Protein AF-A0A9D0RD01-F1 (afdb_monomer_lite)

pLDDT: mean 91.63, std 9.73, range [45.75, 98.56]

Sequence (98 aa):
MKRYRVTALYEQPPLERTVELCAETAERAMVKALIERRLPAHFARDEKGWYQPVLWRPELAGPRRWPTLVGRDTLVWGEGQGGERRLRFYVVDCGEQG

Foldseek 3Di:
DFKKWKKKAAVVVGDIDIDIDDDPDQVRVNQCCQQVQVAALYWDQDPVGDTDGHGDDLVQQPPVSGWDDDPDFKTWGDDPPVDIDIIGMDMDTPGHDD

Radius of gyration: 13.75 Å; chains: 1; bounding box: 30×28×43 Å

Structure (mmCIF, N/CA/C/O backbone):
data_AF-A0A9D0RD01-F1
#
_entry.id   AF-A0A9D0RD01-F1
#
loop_
_atom_site.group_PDB
_atom_site.id
_atom_site.type_symbol
_atom_site.label_atom_id
_atom_site.label_alt_id
_atom_site.label_comp_id
_atom_site.label_asym_id
_atom_site.label_entity_id
_atom_site.label_seq_id
_atom_site.pdbx_PDB_ins_code
_atom_site.Cartn_x
_atom_site.Cartn_y
_atom_site.Cartn_z
_atom_site.occupancy
_atom_site.B_iso_or_equiv
_atom_site.auth_seq_id
_atom_site.auth_comp_id
_atom_site.auth_asym_id
_atom_site.auth_atom_id
_atom_site.pdbx_PDB_model_num
ATOM 1 N N . MET A 1 1 ? -6.250 6.424 19.793 1.00 82.25 1 MET A N 1
ATOM 2 C CA . MET A 1 1 ? -5.689 5.906 18.517 1.00 82.25 1 MET A CA 1
ATOM 3 C C . MET A 1 1 ? -6.256 4.516 18.305 1.00 82.25 1 MET A C 1
ATOM 5 O O . MET A 1 1 ? -6.271 3.748 19.258 1.00 82.25 1 MET A O 1
ATOM 9 N N . LYS A 1 2 ? -6.711 4.194 17.094 1.00 92.69 2 LYS A N 1
ATOM 10 C CA . LYS A 1 2 ? -7.313 2.890 16.781 1.00 92.69 2 LYS A CA 1
ATOM 11 C C . LYS A 1 2 ? -6.308 1.984 16.089 1.00 92.69 2 LYS A C 1
ATOM 13 O O . LYS A 1 2 ? -5.388 2.483 15.436 1.00 92.69 2 LYS A O 1
ATOM 18 N N . ARG A 1 3 ? -6.459 0.669 16.235 1.00 96.44 3 ARG A N 1
ATOM 19 C CA . ARG A 1 3 ? -5.665 -0.320 15.502 1.00 96.44 3 ARG A CA 1
ATOM 20 C C . ARG A 1 3 ? -6.395 -0.675 14.211 1.00 96.44 3 ARG A C 1
ATOM 22 O O . ARG A 1 3 ? -7.565 -1.030 14.239 1.00 96.44 3 ARG A O 1
ATOM 29 N N . TYR A 1 4 ? -5.684 -0.619 13.094 1.00 97.62 4 TYR A N 1
ATOM 30 C CA . TYR A 1 4 ? -6.206 -0.992 11.787 1.00 97.62 4 TYR A CA 1
ATOM 31 C C . TYR A 1 4 ? -5.387 -2.133 11.202 1.00 97.62 4 TYR A C 1
ATOM 33 O O . TYR A 1 4 ? -4.155 -2.120 11.282 1.00 97.62 4 TYR A O 1
ATOM 41 N N . ARG A 1 5 ? -6.070 -3.081 10.563 1.00 98.19 5 ARG A N 1
ATOM 42 C CA . ARG A 1 5 ? -5.456 -4.050 9.656 1.00 98.19 5 ARG A CA 1
ATOM 43 C C . ARG A 1 5 ? -5.573 -3.518 8.234 1.00 98.19 5 ARG A C 1
ATOM 45 O O . ARG A 1 5 ? -6.678 -3.372 7.721 1.00 98.19 5 ARG A O 1
ATOM 52 N N . VAL A 1 6 ? -4.437 -3.216 7.617 1.00 98.25 6 VAL A N 1
ATOM 53 C CA . VAL A 1 6 ? -4.327 -2.627 6.278 1.00 98.25 6 VAL A CA 1
ATOM 54 C C . VAL A 1 6 ? -3.755 -3.672 5.329 1.00 98.25 6 VAL A C 1
ATOM 56 O O . VAL A 1 6 ? -2.624 -4.119 5.515 1.00 98.25 6 VAL A O 1
ATOM 59 N N . THR A 1 7 ? -4.521 -4.036 4.305 1.00 98.56 7 THR A N 1
ATOM 60 C CA . THR A 1 7 ? -4.128 -4.995 3.265 1.00 98.56 7 THR A CA 1
ATOM 61 C C . THR A 1 7 ? -3.939 -4.253 1.951 1.00 98.56 7 THR A C 1
ATOM 63 O O . THR A 1 7 ? -4.897 -3.676 1.457 1.00 98.56 7 THR A O 1
ATOM 66 N N . ALA A 1 8 ? -2.734 -4.247 1.386 1.00 98.25 8 ALA A N 1
ATOM 67 C CA . ALA A 1 8 ? -2.470 -3.738 0.041 1.00 98.25 8 ALA A CA 1
ATOM 68 C C . ALA A 1 8 ? -2.624 -4.847 -1.004 1.00 98.25 8 ALA A C 1
ATOM 70 O O . ALA A 1 8 ? -2.104 -5.952 -0.816 1.00 98.25 8 ALA A O 1
ATOM 71 N N . LEU A 1 9 ? -3.298 -4.519 -2.107 1.00 98.06 9 LEU A N 1
ATOM 72 C CA . LEU A 1 9 ? -3.581 -5.409 -3.231 1.00 98.06 9 LEU A CA 1
ATOM 73 C C . LEU A 1 9 ? -2.709 -5.008 -4.425 1.00 98.06 9 LEU A C 1
ATOM 75 O O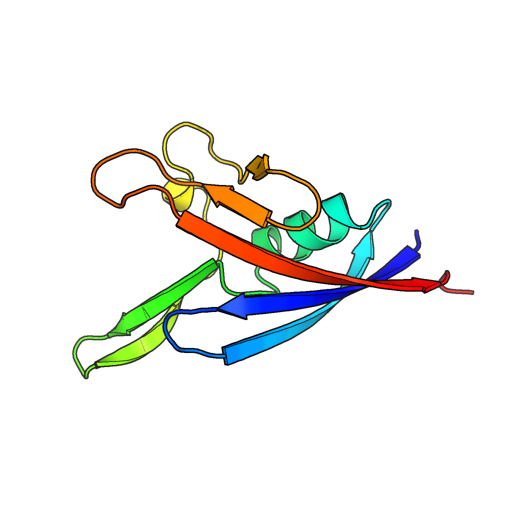 . LEU A 1 9 ? -2.883 -3.928 -4.992 1.00 98.06 9 LEU A O 1
ATOM 79 N N . TYR A 1 10 ? -1.768 -5.868 -4.805 1.00 96.56 10 TYR A N 1
ATOM 80 C CA . TYR A 1 10 ? -0.852 -5.624 -5.917 1.00 96.56 10 TYR A CA 1
ATOM 81 C C . TYR A 1 10 ? -1.291 -6.432 -7.131 1.00 96.56 10 TYR A C 1
ATOM 83 O O . TYR A 1 10 ? -1.599 -7.612 -7.007 1.00 96.56 10 TYR A O 1
ATOM 91 N N . GLU A 1 11 ? -1.290 -5.806 -8.307 1.00 92.44 11 GLU A N 1
ATOM 92 C CA . GLU A 1 11 ? -1.619 -6.477 -9.573 1.00 92.44 11 GLU A CA 1
ATOM 93 C C . GLU A 1 11 ? -0.377 -7.063 -10.259 1.00 92.44 11 GLU A C 1
ATOM 95 O O . GLU A 1 11 ? -0.464 -8.044 -10.995 1.00 92.44 11 GLU A O 1
ATOM 100 N N . GLN A 1 12 ? 0.799 -6.472 -10.019 1.00 89.62 12 GLN A N 1
ATOM 101 C CA . GLN A 1 12 ? 2.066 -6.885 -10.624 1.00 89.62 12 GLN A CA 1
ATOM 102 C C . GLN A 1 12 ? 3.197 -6.872 -9.581 1.00 89.62 12 GLN A C 1
ATOM 104 O O . GLN A 1 12 ? 3.753 -5.809 -9.293 1.00 89.62 12 GLN A O 1
ATOM 109 N N . PRO A 1 13 ? 3.561 -8.037 -9.014 1.00 93.19 13 PRO A N 1
ATOM 110 C CA . PRO A 1 13 ? 2.902 -9.337 -9.170 1.00 93.19 13 PRO A CA 1
ATOM 111 C C . PRO A 1 13 ? 1.529 -9.370 -8.470 1.00 93.19 13 PRO A C 1
ATOM 113 O O . PRO A 1 13 ? 1.320 -8.586 -7.542 1.00 93.19 13 PRO A O 1
ATOM 116 N N . PRO A 1 14 ? 0.624 -10.287 -8.866 1.00 95.44 14 PRO A N 1
ATOM 117 C CA . PRO A 1 14 ? -0.644 -10.491 -8.179 1.00 95.44 14 PRO A CA 1
ATOM 118 C C . PRO A 1 14 ? -0.386 -11.077 -6.788 1.00 95.44 14 PRO A C 1
ATOM 120 O O . PRO A 1 14 ? -0.088 -12.264 -6.651 1.00 95.44 14 PRO A O 1
ATOM 123 N N . LEU A 1 15 ? -0.435 -10.236 -5.755 1.00 96.44 15 LEU A N 1
ATOM 124 C CA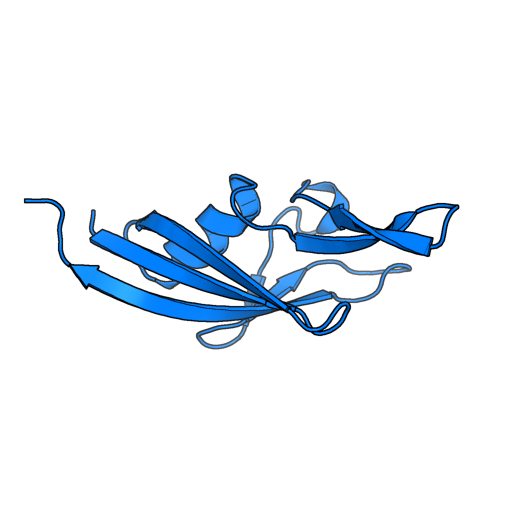 . LEU A 1 15 ? -0.298 -10.658 -4.363 1.00 96.44 15 LEU A CA 1
ATOM 125 C C . LEU A 1 15 ? -0.917 -9.649 -3.402 1.00 96.44 15 LEU A C 1
ATOM 127 O O . LEU A 1 15 ? -1.167 -8.496 -3.747 1.00 96.44 15 LEU A O 1
ATOM 131 N N . GLU A 1 16 ? -1.060 -10.076 -2.153 1.00 97.88 16 GLU A N 1
ATOM 132 C CA . GLU A 1 16 ? -1.529 -9.237 -1.057 1.00 97.88 16 GLU A CA 1
ATOM 133 C C . GLU A 1 16 ? -0.458 -9.116 0.035 1.00 97.88 16 GLU A C 1
ATOM 135 O O . GLU A 1 16 ? 0.335 -10.039 0.286 1.00 97.88 16 GLU A O 1
ATOM 140 N N . ARG A 1 17 ? -0.416 -7.959 0.702 1.00 98.00 17 ARG A N 1
ATOM 141 C CA . ARG A 1 17 ? 0.395 -7.753 1.911 1.00 98.00 17 ARG A CA 1
ATOM 142 C C . ARG A 1 17 ? -0.417 -7.048 2.974 1.00 98.00 17 ARG A C 1
ATOM 144 O O . ARG A 1 17 ? -0.999 -6.002 2.714 1.00 98.00 17 ARG A O 1
ATOM 151 N N . THR A 1 18 ? -0.382 -7.601 4.178 1.00 98.19 18 THR A N 1
ATOM 152 C CA . THR A 1 18 ? -1.142 -7.098 5.319 1.00 98.19 18 THR A CA 1
ATOM 153 C C . THR A 1 18 ? -0.203 -6.608 6.402 1.00 98.19 18 THR A C 1
ATOM 155 O O . THR A 1 18 ? 0.771 -7.282 6.7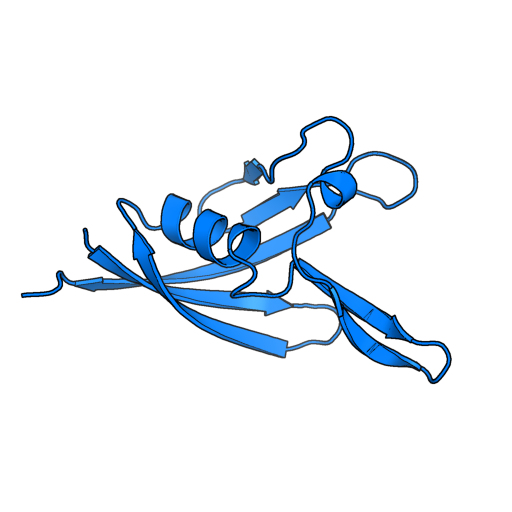36 1.00 98.19 18 THR A O 1
ATOM 158 N N . VAL A 1 19 ? -0.519 -5.454 6.979 1.00 97.94 19 VAL A N 1
ATOM 159 C CA . VAL A 1 19 ? 0.129 -4.934 8.184 1.00 97.94 19 VAL A CA 1
ATOM 160 C C . VAL A 1 19 ? -0.920 -4.460 9.175 1.00 97.94 19 VAL A C 1
ATOM 162 O O . VAL A 1 19 ? -1.986 -3.985 8.791 1.00 97.94 19 VAL A O 1
ATOM 165 N N . GLU A 1 20 ? -0.603 -4.555 10.460 1.00 97.81 20 GLU A N 1
ATOM 166 C CA . GLU A 1 20 ? -1.384 -3.916 11.515 1.00 97.81 20 GLU A CA 1
ATOM 167 C C . GLU A 1 20 ? -0.624 -2.705 12.048 1.00 97.81 20 GLU A C 1
ATOM 169 O O . GLU A 1 20 ? 0.591 -2.769 12.274 1.00 97.81 20 GLU A O 1
ATOM 174 N N . LEU A 1 21 ? -1.327 -1.585 12.208 1.00 96.88 21 LEU A N 1
ATOM 175 C CA . LEU A 1 21 ? -0.755 -0.350 12.734 1.00 96.88 21 LEU A CA 1
ATOM 176 C C . LEU A 1 21 ? -1.818 0.540 13.378 1.00 96.88 21 LEU A C 1
ATOM 178 O O . LEU A 1 21 ? -3.016 0.361 13.164 1.00 96.88 21 LEU A O 1
ATOM 182 N N . CYS A 1 22 ? -1.369 1.513 14.168 1.00 96.62 22 CYS A N 1
ATOM 183 C CA . CYS A 1 22 ? -2.253 2.493 14.787 1.00 96.62 22 CYS A CA 1
ATOM 184 C C . CYS A 1 22 ? -2.334 3.788 13.982 1.00 96.62 22 CYS A C 1
ATOM 186 O O . CYS A 1 22 ? -1.312 4.312 13.537 1.00 96.62 22 CYS A O 1
ATOM 188 N N . ALA A 1 23 ? -3.547 4.317 13.845 1.00 95.94 23 ALA A N 1
ATOM 189 C CA . ALA A 1 23 ? -3.810 5.604 13.211 1.00 95.94 23 ALA A CA 1
ATOM 190 C C . ALA A 1 23 ? -5.063 6.262 13.808 1.00 95.94 23 ALA A C 1
ATOM 192 O O . ALA A 1 23 ? -5.799 5.662 14.597 1.00 95.94 23 ALA A O 1
ATOM 193 N N . GLU A 1 24 ? -5.306 7.516 13.442 1.00 95.31 24 GLU A N 1
ATOM 194 C CA . GLU A 1 24 ? -6.516 8.246 13.821 1.00 95.31 24 GLU A CA 1
ATOM 195 C C . GLU A 1 24 ? -7.716 7.815 12.965 1.00 95.31 24 GLU A C 1
ATOM 197 O O . GLU A 1 24 ? -8.814 7.647 13.487 1.00 95.31 24 GLU A O 1
ATOM 202 N N . THR A 1 25 ? -7.496 7.562 11.670 1.00 95.06 25 THR A N 1
ATOM 203 C CA . THR A 1 25 ? -8.525 7.128 10.709 1.00 95.06 25 THR A CA 1
ATOM 204 C C . THR A 1 25 ? -8.007 6.002 9.811 1.00 95.06 25 THR A C 1
ATOM 206 O O . THR A 1 25 ? -6.793 5.786 9.720 1.00 95.06 25 THR A O 1
ATOM 209 N N . ALA A 1 26 ? -8.912 5.302 9.121 1.00 95.50 26 ALA A N 1
ATOM 210 C CA . ALA A 1 26 ? -8.559 4.258 8.158 1.00 95.50 26 ALA A CA 1
ATOM 211 C C . ALA A 1 26 ? -7.710 4.811 6.996 1.00 95.50 26 ALA A C 1
ATOM 213 O O . ALA A 1 26 ? -6.726 4.194 6.590 1.00 95.50 26 ALA A O 1
ATOM 214 N N . GLU A 1 27 ? -8.023 6.015 6.512 1.00 95.75 27 GLU A N 1
ATOM 215 C CA . GLU A 1 27 ? -7.270 6.707 5.464 1.00 95.75 27 GLU A CA 1
ATOM 216 C C . GLU A 1 27 ? -5.839 6.998 5.903 1.00 95.75 27 GLU A C 1
ATOM 218 O O . GLU A 1 27 ? -4.880 6.695 5.187 1.00 95.75 27 GLU A O 1
ATOM 223 N N . ARG A 1 28 ? -5.679 7.532 7.121 1.00 95.56 28 ARG A N 1
ATOM 224 C CA . ARG A 1 28 ? -4.352 7.760 7.698 1.00 95.56 28 ARG A CA 1
ATOM 225 C C . ARG A 1 28 ? -3.616 6.446 7.904 1.00 95.56 28 ARG A C 1
ATOM 227 O O . ARG A 1 28 ? -2.404 6.431 7.722 1.00 95.56 28 ARG A O 1
ATOM 234 N N . ALA A 1 29 ? -4.312 5.349 8.205 1.00 97.06 29 ALA A N 1
ATOM 235 C CA . ALA A 1 29 ? -3.681 4.042 8.323 1.00 97.06 29 ALA A CA 1
ATOM 236 C C . ALA A 1 29 ? -3.069 3.567 6.995 1.00 97.06 29 ALA A C 1
ATOM 238 O O . ALA A 1 29 ? -1.926 3.112 6.988 1.00 97.06 29 ALA A O 1
ATOM 239 N N . MET A 1 30 ? -3.779 3.731 5.872 1.00 97.19 30 MET A N 1
ATOM 240 C CA . MET A 1 30 ? -3.259 3.396 4.537 1.00 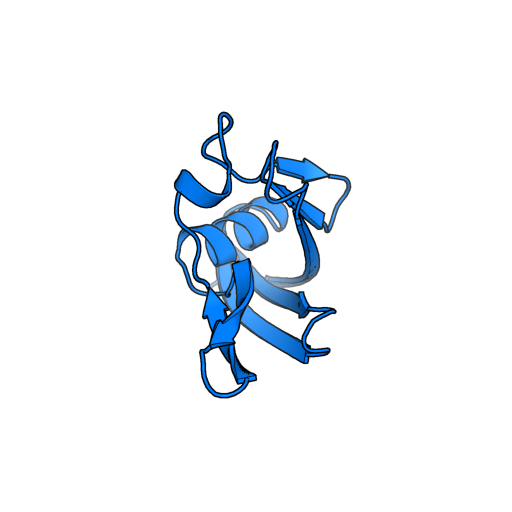97.19 30 MET A CA 1
ATOM 241 C C . MET A 1 30 ? -2.027 4.225 4.181 1.00 97.19 30 MET A C 1
ATOM 243 O O . MET A 1 30 ? -0.986 3.677 3.813 1.00 97.19 30 MET A O 1
ATOM 247 N N . VAL A 1 31 ? -2.126 5.550 4.333 1.00 95.75 31 VAL A N 1
ATOM 248 C CA . VAL A 1 31 ? -1.014 6.462 4.035 1.00 95.75 31 VAL A CA 1
ATOM 249 C C . VAL A 1 31 ? 0.183 6.133 4.920 1.00 95.75 31 VAL A C 1
ATOM 251 O O . VAL A 1 31 ? 1.290 5.980 4.410 1.00 95.75 31 VAL A O 1
ATOM 254 N N . LYS A 1 32 ? -0.039 5.944 6.227 1.00 96.50 32 LYS A N 1
ATOM 255 C CA . LYS A 1 32 ? 0.992 5.583 7.207 1.00 96.50 32 LYS A CA 1
ATOM 256 C C . LYS A 1 32 ? 1.679 4.265 6.850 1.00 96.50 32 LYS A C 1
ATOM 258 O O . LYS A 1 32 ? 2.905 4.220 6.843 1.00 96.50 32 LYS A O 1
ATOM 263 N N . ALA A 1 33 ? 0.922 3.229 6.473 1.00 97.56 33 ALA A N 1
ATOM 264 C CA . ALA A 1 33 ? 1.481 1.939 6.062 1.00 97.56 33 ALA A CA 1
ATOM 265 C C . ALA A 1 33 ? 2.483 2.085 4.906 1.00 97.56 33 ALA A C 1
ATOM 267 O O . ALA A 1 33 ? 3.534 1.439 4.898 1.00 97.56 33 ALA A O 1
ATOM 268 N N . LEU A 1 34 ? 2.168 2.957 3.948 1.00 96.00 34 LEU A N 1
ATOM 269 C CA . LEU A 1 34 ? 3.007 3.219 2.789 1.00 96.00 34 LEU A CA 1
ATOM 270 C C . LEU A 1 34 ? 4.229 4.080 3.146 1.00 96.00 34 LEU A C 1
ATOM 272 O O . LEU A 1 34 ? 5.363 3.670 2.897 1.00 96.00 34 LEU A O 1
ATOM 276 N N . ILE A 1 35 ? 4.026 5.252 3.760 1.00 94.88 35 ILE A N 1
ATOM 277 C CA . ILE A 1 35 ? 5.111 6.217 4.021 1.00 94.88 35 ILE A CA 1
ATOM 278 C C . ILE A 1 35 ? 6.099 5.726 5.087 1.00 94.88 35 ILE A C 1
ATOM 280 O O . ILE A 1 35 ? 7.290 6.015 4.989 1.00 94.88 35 ILE A O 1
ATOM 284 N N . GLU A 1 36 ? 5.637 4.932 6.060 1.00 96.31 36 GLU A N 1
ATOM 285 C CA . GLU A 1 36 ? 6.490 4.276 7.064 1.00 96.31 36 GLU A CA 1
ATOM 286 C C . GLU A 1 36 ? 7.131 2.987 6.532 1.00 96.31 36 GLU A C 1
ATOM 288 O O . GLU A 1 36 ? 7.762 2.245 7.285 1.00 96.31 36 GLU A O 1
ATOM 293 N N . ARG A 1 37 ? 6.985 2.711 5.227 1.00 96.69 37 ARG A N 1
ATOM 294 C CA . ARG A 1 37 ? 7.607 1.581 4.523 1.00 96.69 37 ARG A CA 1
ATOM 295 C C . ARG A 1 37 ? 7.222 0.216 5.099 1.00 96.69 37 ARG A C 1
ATOM 297 O O . ARG A 1 37 ? 7.960 -0.754 4.951 1.00 96.69 37 ARG A O 1
ATOM 304 N N . ARG A 1 38 ? 6.057 0.138 5.747 1.00 97.56 38 ARG A N 1
ATOM 305 C CA . ARG A 1 38 ? 5.473 -1.111 6.256 1.00 97.56 38 ARG A CA 1
ATOM 306 C C . ARG A 1 38 ? 4.917 -1.946 5.104 1.00 97.56 38 ARG A C 1
ATOM 308 O O . ARG A 1 38 ? 4.941 -3.169 5.171 1.00 97.56 38 ARG A O 1
ATOM 315 N N . LEU A 1 39 ? 4.458 -1.280 4.045 1.00 97.69 39 LEU A N 1
ATOM 316 C CA . LEU A 1 39 ? 4.031 -1.887 2.791 1.00 97.69 39 LEU A CA 1
ATOM 317 C C . LEU A 1 39 ? 4.873 -1.357 1.617 1.00 97.69 39 LEU A C 1
ATOM 319 O O . LEU A 1 39 ? 5.201 -0.166 1.583 1.00 97.69 39 LEU A O 1
ATOM 323 N N . PRO A 1 40 ? 5.216 -2.211 0.636 1.00 97.12 40 PRO A N 1
ATOM 324 C CA . PRO A 1 40 ? 5.780 -1.759 -0.630 1.00 97.12 40 PRO A CA 1
ATOM 325 C C . PRO A 1 40 ? 4.834 -0.803 -1.363 1.00 97.12 40 PRO A C 1
ATOM 327 O O . PRO A 1 40 ? 3.621 -0.996 -1.370 1.00 97.12 40 PRO A O 1
ATOM 330 N N . ALA A 1 41 ? 5.391 0.195 -2.040 1.00 95.56 41 ALA A N 1
ATOM 331 C CA . ALA A 1 41 ? 4.641 1.039 -2.962 1.00 95.56 41 ALA A CA 1
ATOM 332 C C . ALA A 1 41 ? 4.254 0.252 -4.222 1.00 95.56 41 ALA A C 1
ATOM 334 O O . ALA A 1 41 ? 3.136 0.346 -4.711 1.00 95.56 41 ALA A O 1
ATOM 335 N N . HIS A 1 42 ? 5.187 -0.541 -4.740 1.00 94.69 42 HIS A N 1
ATOM 336 C CA . HIS A 1 42 ? 4.978 -1.479 -5.839 1.00 94.69 42 HIS A CA 1
ATOM 337 C C . HIS A 1 42 ? 6.116 -2.505 -5.841 1.00 94.69 42 HIS A C 1
ATOM 339 O O . HIS A 1 42 ? 6.985 -2.481 -4.965 1.00 94.69 42 HIS A O 1
ATOM 345 N N . PHE A 1 43 ? 6.137 -3.375 -6.846 1.00 95.00 43 PHE A N 1
ATOM 346 C CA . PHE A 1 43 ? 7.244 -4.286 -7.097 1.00 95.00 43 PHE A CA 1
ATOM 347 C C . PHE A 1 43 ? 7.859 -4.001 -8.462 1.00 95.00 43 PHE A C 1
ATOM 349 O O . PHE A 1 43 ? 7.149 -3.729 -9.430 1.00 95.00 43 PHE A O 1
ATOM 356 N N . ALA A 1 44 ? 9.182 -4.075 -8.538 1.00 93.12 44 ALA A N 1
ATOM 357 C CA . ALA A 1 44 ? 9.933 -3.962 -9.782 1.00 93.12 44 ALA A CA 1
ATOM 358 C C . ALA A 1 44 ? 10.723 -5.250 -10.014 1.00 93.12 44 ALA A C 1
ATOM 360 O O . ALA A 1 44 ? 11.095 -5.922 -9.054 1.00 93.12 44 ALA A O 1
ATOM 361 N N . ARG A 1 45 ? 10.964 -5.606 -11.278 1.00 94.62 45 ARG A N 1
ATOM 362 C CA . ARG A 1 45 ? 11.848 -6.727 -11.604 1.00 94.62 45 ARG A CA 1
ATOM 363 C C . ARG A 1 45 ? 13.302 -6.277 -11.536 1.00 94.62 45 ARG A C 1
ATOM 365 O O . ARG A 1 45 ? 13.626 -5.204 -12.038 1.00 94.62 45 ARG A O 1
ATOM 372 N N . ASP A 1 46 ? 14.149 -7.089 -10.919 1.00 94.62 46 ASP A N 1
ATOM 373 C CA . ASP A 1 46 ? 15.598 -6.924 -11.000 1.00 94.62 46 ASP A CA 1
ATOM 374 C C . ASP A 1 46 ? 16.159 -7.454 -12.336 1.00 94.62 46 ASP A C 1
ATOM 376 O O . ASP A 1 46 ? 15.419 -7.938 -13.196 1.00 94.62 46 ASP A O 1
ATOM 380 N N . GLU A 1 47 ? 17.481 -7.371 -12.513 1.00 95.50 47 GLU A N 1
ATOM 381 C CA . GLU A 1 47 ? 18.197 -7.826 -13.720 1.00 95.50 47 GLU A CA 1
ATOM 382 C C . GLU A 1 47 ? 17.994 -9.317 -14.028 1.00 95.50 47 GLU A C 1
ATOM 384 O O . GLU A 1 47 ? 18.165 -9.755 -15.164 1.00 95.50 47 GLU A O 1
ATOM 389 N N . LYS A 1 48 ? 17.618 -10.107 -13.019 1.00 95.62 48 LYS A N 1
ATOM 390 C CA . LYS A 1 48 ? 17.355 -11.544 -13.129 1.00 95.62 48 LYS A CA 1
ATOM 391 C C . LYS A 1 48 ? 15.860 -11.845 -13.278 1.00 95.62 48 LYS A C 1
ATOM 393 O O . LYS A 1 48 ? 15.479 -13.009 -13.361 1.00 95.62 48 LYS A O 1
ATOM 398 N N . GLY A 1 49 ? 15.014 -10.814 -13.319 1.00 93.69 49 GLY A N 1
ATOM 399 C CA . GLY A 1 49 ? 13.570 -10.923 -13.482 1.00 93.69 49 GLY A CA 1
ATOM 400 C C . GLY A 1 49 ? 12.785 -11.155 -12.188 1.00 93.69 49 GLY A C 1
ATOM 401 O O . GLY A 1 49 ? 11.564 -11.317 -12.265 1.00 93.69 49 GLY A O 1
ATOM 402 N N . TRP A 1 50 ? 13.423 -11.151 -11.012 1.00 95.00 50 TRP A N 1
ATOM 403 C CA . TRP A 1 50 ? 12.728 -11.364 -9.738 1.00 95.00 50 TRP A CA 1
ATOM 404 C C . TRP A 1 50 ? 12.040 -10.093 -9.263 1.00 95.00 50 TRP A C 1
ATOM 406 O O . TRP A 1 50 ? 12.592 -8.999 -9.358 1.00 95.00 50 TRP A O 1
ATOM 416 N N . TYR A 1 51 ? 10.842 -10.237 -8.700 1.00 95.00 51 TYR A N 1
ATOM 417 C CA . TYR A 1 51 ? 10.133 -9.114 -8.099 1.00 95.00 51 TYR A CA 1
ATOM 418 C C . TYR A 1 51 ? 10.777 -8.701 -6.774 1.00 95.00 51 TYR A C 1
ATOM 420 O O . TYR A 1 51 ? 10.792 -9.469 -5.815 1.00 95.00 51 TYR A O 1
ATOM 428 N N . GLN A 1 52 ? 11.233 -7.454 -6.711 1.00 96.12 52 GLN A N 1
ATOM 429 C CA . GLN A 1 52 ? 11.757 -6.807 -5.515 1.00 96.12 52 GLN A CA 1
ATOM 430 C C . GLN A 1 52 ? 10.778 -5.732 -5.025 1.00 96.12 52 GLN A C 1
ATOM 432 O O . GLN A 1 52 ? 10.234 -4.977 -5.842 1.00 96.12 52 GLN A O 1
ATOM 437 N N . PRO A 1 53 ? 10.528 -5.634 -3.707 1.00 96.06 53 PRO A N 1
ATOM 438 C CA . PRO A 1 53 ? 9.662 -4.603 -3.158 1.00 96.06 53 PRO A CA 1
ATOM 439 C C . PRO A 1 53 ? 10.315 -3.227 -3.293 1.00 96.06 53 PRO A C 1
ATOM 441 O O . PRO A 1 53 ? 11.420 -2.988 -2.807 1.00 96.06 53 PRO A O 1
ATOM 444 N N . VAL A 1 54 ? 9.593 -2.285 -3.891 1.00 95.38 54 VAL A N 1
ATOM 445 C CA . VAL A 1 54 ? 9.986 -0.878 -3.923 1.00 95.38 54 VAL A CA 1
ATOM 446 C C . VAL A 1 54 ? 9.249 -0.156 -2.807 1.00 95.38 54 VAL A C 1
ATOM 448 O O . VAL A 1 54 ? 8.038 0.047 -2.866 1.00 95.38 54 VAL A O 1
ATOM 451 N N . LEU A 1 55 ? 9.983 0.208 -1.758 1.00 96.38 55 LEU A N 1
ATOM 452 C CA . LEU A 1 55 ? 9.447 0.945 -0.613 1.00 96.38 55 LEU A CA 1
ATOM 453 C C . LEU A 1 55 ? 9.219 2.419 -0.962 1.00 96.38 55 LEU A C 1
ATOM 455 O O . LEU A 1 55 ? 9.886 2.965 -1.842 1.00 96.38 55 LEU A O 1
ATOM 459 N N . TRP A 1 56 ? 8.309 3.071 -0.235 1.00 94.94 56 TRP A N 1
ATOM 460 C CA . TRP A 1 56 ? 8.018 4.486 -0.445 1.00 94.94 56 TRP A CA 1
ATOM 461 C C . TRP A 1 56 ? 9.264 5.365 -0.306 1.00 94.94 56 TRP A C 1
ATOM 463 O O . TRP A 1 56 ? 10.016 5.280 0.676 1.00 94.94 56 TRP A O 1
ATOM 473 N N . ARG A 1 57 ? 9.432 6.261 -1.280 1.00 91.81 57 ARG A N 1
ATOM 474 C CA . ARG A 1 57 ? 10.359 7.387 -1.228 1.00 91.81 57 ARG A CA 1
ATOM 475 C C . ARG A 1 57 ? 9.695 8.613 -1.869 1.00 91.81 57 ARG A C 1
ATOM 477 O O . ARG A 1 57 ? 8.935 8.421 -2.821 1.00 91.81 57 ARG A O 1
ATOM 484 N N . PRO A 1 58 ? 9.947 9.844 -1.385 1.00 89.81 58 PRO A N 1
ATOM 485 C CA . PRO A 1 58 ? 9.312 11.053 -1.919 1.00 89.81 58 PRO A CA 1
ATOM 486 C C . PRO A 1 58 ? 9.485 11.238 -3.432 1.00 89.81 58 PRO A C 1
ATOM 488 O O . PRO A 1 58 ? 8.606 11.793 -4.085 1.00 89.81 58 PRO A O 1
ATOM 491 N N . GLU A 1 59 ? 10.576 10.729 -4.004 1.00 88.62 59 GLU A N 1
ATOM 492 C CA . GLU A 1 59 ? 10.872 10.805 -5.438 1.00 88.62 59 GLU A CA 1
ATOM 493 C C . GLU A 1 59 ? 9.859 10.016 -6.280 1.00 88.62 59 GLU A C 1
ATOM 495 O O . GLU A 1 59 ? 9.600 10.373 -7.426 1.00 88.62 59 GLU A O 1
ATOM 500 N N . LEU A 1 60 ? 9.228 8.981 -5.707 1.00 89.00 60 LEU A N 1
ATOM 501 C CA . LEU A 1 60 ? 8.179 8.213 -6.387 1.00 89.00 60 LEU A CA 1
ATOM 502 C C . LEU A 1 60 ? 6.924 9.051 -6.648 1.00 89.00 60 LEU A C 1
ATOM 504 O O . LEU A 1 60 ? 6.183 8.758 -7.582 1.00 89.00 60 LEU A O 1
ATOM 508 N N . ALA A 1 61 ? 6.666 10.075 -5.834 1.00 86.19 61 ALA A N 1
ATOM 509 C CA . ALA A 1 61 ? 5.481 10.916 -5.962 1.00 86.19 61 ALA A CA 1
ATOM 510 C C . ALA A 1 61 ? 5.609 11.997 -7.046 1.00 86.19 61 ALA A C 1
ATOM 512 O O . ALA A 1 61 ? 4.640 12.716 -7.301 1.00 86.19 61 ALA A O 1
ATOM 513 N N . GLY A 1 62 ? 6.790 12.148 -7.655 1.00 83.56 62 GLY A N 1
ATOM 514 C CA . GLY A 1 62 ? 7.080 13.257 -8.557 1.00 83.56 62 GLY A CA 1
ATOM 515 C C . GLY A 1 62 ? 6.904 14.614 -7.851 1.00 83.56 62 GLY A C 1
ATOM 516 O O . GLY A 1 62 ? 7.350 14.773 -6.710 1.00 83.56 62 GLY A O 1
ATOM 517 N N . PRO A 1 63 ? 6.243 15.605 -8.475 1.00 81.75 63 PRO A N 1
ATOM 518 C CA . PRO A 1 63 ? 6.150 16.961 -7.929 1.00 81.75 63 PRO A CA 1
ATOM 519 C C . PRO A 1 63 ? 5.334 17.051 -6.630 1.00 81.75 63 PRO A C 1
ATOM 521 O O . PRO A 1 63 ? 5.565 17.949 -5.823 1.00 81.75 63 PRO A O 1
ATOM 524 N N . ARG A 1 64 ? 4.404 16.115 -6.387 1.00 79.81 64 ARG A N 1
ATOM 525 C CA . ARG A 1 64 ? 3.479 16.167 -5.241 1.00 79.81 64 ARG A CA 1
ATOM 526 C C . ARG A 1 64 ? 4.102 15.702 -3.918 1.00 79.81 64 ARG A C 1
ATOM 528 O O . ARG A 1 64 ? 3.524 15.967 -2.867 1.00 79.81 64 ARG A O 1
ATOM 535 N N . ARG A 1 65 ? 5.265 15.027 -3.947 1.00 82.75 65 ARG A N 1
ATOM 536 C CA . ARG A 1 65 ? 6.012 14.438 -2.799 1.00 82.75 65 ARG A CA 1
ATOM 537 C C . ARG A 1 65 ? 5.252 13.428 -1.913 1.00 82.75 65 ARG A C 1
ATOM 539 O O . ARG A 1 65 ? 5.894 12.679 -1.179 1.00 82.75 65 ARG A O 1
ATOM 546 N N . TRP A 1 66 ? 3.926 13.366 -2.005 1.00 88.25 66 TRP A N 1
ATOM 547 C CA . TRP A 1 66 ? 3.030 12.545 -1.192 1.00 88.25 66 TRP A CA 1
ATOM 548 C C . TRP A 1 66 ? 2.023 11.783 -2.062 1.00 88.25 66 TRP A C 1
ATOM 550 O O . TRP A 1 66 ? 1.656 12.270 -3.13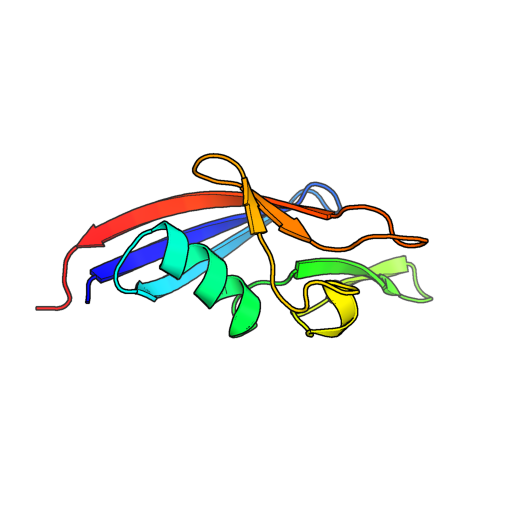6 1.00 88.25 66 TRP A O 1
ATOM 560 N N . PRO A 1 67 ? 1.550 10.606 -1.610 1.00 92.69 67 PRO A N 1
ATOM 561 C CA . PRO A 1 67 ? 0.455 9.922 -2.274 1.00 92.69 67 PRO A CA 1
ATOM 562 C C . PRO A 1 67 ? -0.857 10.668 -2.013 1.00 92.69 67 PRO A C 1
ATOM 564 O O . PRO A 1 67 ? -1.064 11.248 -0.948 1.00 92.69 67 PRO A O 1
ATOM 567 N N . THR A 1 68 ? -1.756 10.638 -2.988 1.00 92.44 68 THR A N 1
ATOM 568 C CA . THR A 1 68 ? -3.099 11.214 -2.888 1.00 92.44 68 THR A CA 1
ATOM 569 C C . THR A 1 68 ? -4.112 10.095 -2.696 1.00 92.44 68 THR A C 1
ATOM 571 O O . THR A 1 68 ? -4.050 9.081 -3.386 1.00 92.44 68 THR A O 1
ATOM 574 N N . LEU A 1 69 ? -5.050 10.271 -1.771 1.00 93.50 69 LEU A N 1
ATOM 575 C CA . LEU A 1 69 ? -6.187 9.368 -1.642 1.00 93.50 69 LEU A CA 1
ATOM 576 C C . LEU A 1 69 ? -7.221 9.685 -2.727 1.00 93.50 69 LEU A C 1
ATOM 578 O O . LEU A 1 69 ? -7.649 10.830 -2.863 1.00 93.50 69 LEU A O 1
ATOM 582 N N . VAL A 1 70 ? -7.633 8.665 -3.475 1.00 93.19 70 VAL A N 1
ATOM 583 C CA . VAL A 1 70 ? -8.715 8.728 -4.459 1.00 93.19 70 VAL A CA 1
ATOM 584 C C . VAL A 1 70 ? -9.792 7.735 -4.041 1.00 93.19 70 VAL A C 1
ATOM 586 O O . VAL A 1 70 ? -9.539 6.542 -3.894 1.00 93.19 70 VAL A O 1
ATOM 589 N N . GLY A 1 71 ? -11.011 8.229 -3.836 1.00 91.94 71 GLY A N 1
ATOM 590 C CA . GLY A 1 71 ? -12.084 7.412 -3.273 1.00 91.94 71 GLY A CA 1
ATOM 591 C C . GLY A 1 71 ? -11.806 7.031 -1.816 1.00 91.94 71 GLY A C 1
ATOM 592 O O . GLY A 1 71 ? -11.264 7.829 -1.054 1.00 91.94 71 GLY A O 1
ATOM 593 N N . ARG A 1 72 ? -12.224 5.825 -1.416 1.00 91.94 72 ARG A N 1
ATOM 594 C CA . ARG A 1 72 ? -12.135 5.356 -0.019 1.00 91.94 72 ARG A CA 1
ATOM 595 C C . ARG A 1 72 ? -10.954 4.428 0.255 1.00 91.94 72 ARG A C 1
ATOM 597 O O . ARG A 1 72 ? -10.605 4.241 1.412 1.00 91.94 72 ARG A O 1
ATOM 604 N N . ASP A 1 73 ? -10.377 3.826 -0.780 1.00 95.81 73 ASP A N 1
ATOM 605 C CA . ASP A 1 73 ? -9.518 2.645 -0.650 1.00 95.81 73 ASP A CA 1
ATOM 606 C C . ASP A 1 73 ? -8.276 2.677 -1.552 1.00 95.81 73 ASP A C 1
ATOM 608 O O . ASP A 1 73 ? -7.531 1.704 -1.598 1.00 95.81 73 ASP A O 1
ATOM 612 N N . THR A 1 74 ? -8.053 3.757 -2.304 1.00 96.69 74 THR A N 1
ATOM 613 C CA . THR A 1 74 ? -7.014 3.792 -3.337 1.00 96.69 74 THR A CA 1
ATOM 614 C C . THR A 1 74 ? -6.067 4.961 -3.113 1.00 96.69 74 THR A C 1
ATOM 616 O O . THR A 1 74 ? -6.487 6.115 -3.069 1.00 96.69 74 THR A O 1
ATOM 619 N N . LEU A 1 75 ? -4.769 4.675 -3.010 1.00 96.12 75 LEU A N 1
ATOM 620 C CA . LEU A 1 75 ? -3.727 5.698 -3.056 1.00 96.12 75 LEU A CA 1
ATOM 621 C C . LEU A 1 75 ? -3.143 5.781 -4.462 1.00 96.12 75 LEU A C 1
ATOM 623 O O . LEU A 1 75 ? -2.866 4.755 -5.084 1.00 96.12 75 LEU A O 1
ATOM 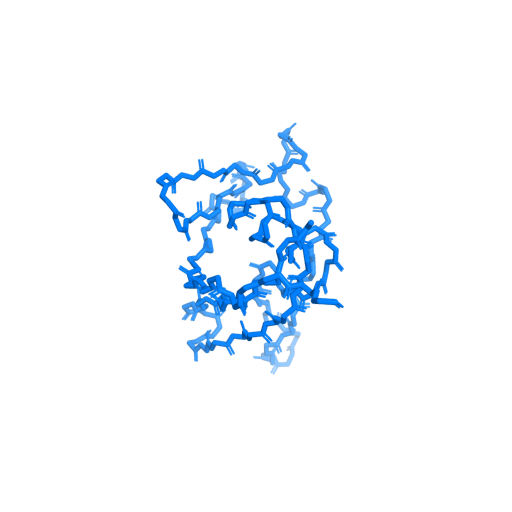627 N N . VAL A 1 76 ? -2.919 7.004 -4.934 1.00 94.56 76 VAL A N 1
ATOM 628 C CA . VAL A 1 76 ? -2.305 7.287 -6.234 1.00 94.56 76 VAL A CA 1
ATOM 629 C C . VAL A 1 76 ? -1.102 8.209 -6.090 1.00 94.56 76 VAL A C 1
ATOM 631 O O . VAL A 1 76 ? -1.072 9.071 -5.209 1.00 94.56 76 VAL A O 1
ATOM 634 N N . TRP A 1 77 ? -0.088 8.031 -6.931 1.00 93.31 77 TRP A N 1
ATOM 635 C CA . TRP A 1 77 ? 1.103 8.883 -6.949 1.00 93.31 77 TRP A CA 1
ATOM 636 C C . TRP A 1 77 ? 1.872 8.761 -8.263 1.00 93.31 77 TRP A C 1
ATOM 638 O O . TRP A 1 77 ? 1.670 7.822 -9.027 1.00 93.31 77 TRP A O 1
ATOM 648 N N . GLY A 1 78 ? 2.818 9.677 -8.471 1.00 86.56 78 GLY A N 1
ATOM 649 C CA . GLY A 1 78 ? 3.635 9.728 -9.677 1.00 86.56 78 GLY A CA 1
ATOM 650 C C . GLY A 1 78 ? 2.942 10.498 -10.800 1.00 86.56 78 GLY A C 1
ATOM 651 O O . GLY A 1 78 ? 1.754 10.333 -11.053 1.00 86.56 78 GLY A O 1
ATOM 652 N N . GLU A 1 79 ? 3.710 11.355 -11.467 1.00 69.50 79 GLU A N 1
ATOM 653 C CA . GLU A 1 79 ? 3.346 12.056 -12.701 1.00 69.50 79 GLU A CA 1
ATOM 654 C C . GLU A 1 79 ? 4.578 12.023 -13.630 1.00 69.50 79 GLU A C 1
ATOM 656 O O . GLU A 1 79 ? 5.714 12.021 -13.147 1.00 69.50 79 GLU A O 1
ATOM 661 N N . GLY A 1 80 ? 4.389 11.980 -14.955 1.00 58.50 80 GLY A N 1
ATOM 662 C CA . GLY A 1 80 ? 5.488 11.989 -15.939 1.00 58.50 80 GLY A CA 1
ATOM 663 C C . GLY A 1 80 ? 5.883 10.609 -16.493 1.00 58.50 80 GLY A C 1
ATOM 664 O O . GLY A 1 80 ? 5.048 9.714 -16.586 1.00 58.50 80 GLY A O 1
ATOM 665 N N . GLN A 1 81 ? 7.155 10.432 -16.891 1.00 45.75 81 GLN A N 1
ATOM 666 C CA . GLN A 1 81 ? 7.661 9.270 -17.662 1.00 45.75 81 GLN A CA 1
ATOM 667 C C . GLN A 1 81 ? 7.423 7.888 -17.016 1.00 45.75 81 GLN A C 1
ATOM 669 O O . GLN A 1 81 ? 7.441 6.883 -17.720 1.00 45.75 81 GLN A O 1
ATOM 674 N N . GLY A 1 82 ? 7.193 7.825 -15.700 1.00 61.34 82 GLY A N 1
ATOM 675 C CA . GLY A 1 82 ? 6.901 6.585 -14.968 1.00 61.34 82 GLY A CA 1
ATOM 676 C C . GLY A 1 82 ? 5.413 6.233 -14.832 1.00 61.34 82 GLY A C 1
ATOM 677 O O . GLY A 1 82 ? 5.114 5.170 -14.289 1.00 61.34 82 GLY A O 1
ATOM 678 N N . GLY A 1 83 ? 4.510 7.102 -15.306 1.00 77.62 83 GLY A N 1
ATOM 679 C CA . GLY A 1 83 ? 3.057 6.943 -15.209 1.00 77.62 83 GLY A CA 1
ATOM 680 C C . GLY A 1 83 ? 2.483 7.155 -13.802 1.00 77.62 83 GLY A C 1
ATOM 681 O O . GLY A 1 83 ? 3.191 7.073 -12.795 1.00 77.62 83 GLY A O 1
ATOM 682 N N . GLU A 1 84 ? 1.177 7.425 -13.738 1.00 87.44 84 GLU A N 1
ATOM 683 C CA . GLU A 1 84 ? 0.425 7.393 -12.479 1.00 87.44 84 GLU A CA 1
ATOM 684 C C . GLU A 1 84 ? 0.386 5.952 -11.959 1.00 87.44 84 GLU A C 1
ATOM 686 O O . GLU A 1 84 ? 0.022 5.018 -12.677 1.00 87.44 84 GLU A O 1
ATOM 691 N N . ARG A 1 85 ? 0.751 5.769 -10.693 1.00 90.88 85 ARG A N 1
ATOM 692 C CA . ARG A 1 85 ? 0.647 4.495 -9.985 1.00 90.88 85 ARG A CA 1
ATOM 693 C C . ARG A 1 85 ? -0.549 4.517 -9.062 1.00 90.88 85 ARG A C 1
ATOM 695 O O . ARG A 1 85 ? -0.882 5.550 -8.487 1.00 90.88 85 ARG A O 1
ATOM 702 N N . ARG A 1 86 ? -1.160 3.347 -8.899 1.00 93.94 86 ARG A N 1
ATOM 703 C CA . ARG A 1 86 ? -2.314 3.134 -8.031 1.00 93.94 86 ARG A CA 1
ATOM 704 C C . ARG A 1 86 ? -2.057 1.925 -7.152 1.00 93.94 86 ARG A C 1
ATOM 706 O O . ARG A 1 86 ? -1.546 0.914 -7.629 1.00 93.94 86 ARG A O 1
ATOM 713 N N . LEU A 1 87 ? -2.429 2.033 -5.885 1.00 96.31 87 LEU A N 1
ATOM 714 C CA . LEU A 1 87 ? -2.430 0.920 -4.951 1.00 96.31 87 LEU A CA 1
ATOM 715 C C . LEU A 1 87 ? -3.762 0.900 -4.220 1.00 96.31 87 LEU A C 1
ATOM 717 O O . LEU A 1 87 ? -4.154 1.891 -3.601 1.00 96.31 87 LEU A O 1
ATOM 721 N N . ARG A 1 88 ? -4.453 -0.231 -4.334 1.00 97.69 88 ARG A N 1
ATOM 722 C CA . ARG A 1 88 ? -5.735 -0.468 -3.680 1.00 97.69 88 ARG A CA 1
ATOM 723 C C . ARG A 1 88 ? -5.518 -1.133 -2.337 1.00 97.69 88 ARG A C 1
ATOM 725 O O . ARG A 1 88 ? -4.583 -1.918 -2.164 1.00 97.69 88 ARG A O 1
ATOM 732 N N . PHE A 1 89 ? -6.415 -0.840 -1.413 1.00 98.06 89 PHE A N 1
ATOM 733 C CA . PHE A 1 89 ? -6.353 -1.331 -0.055 1.00 98.06 89 PHE A CA 1
ATOM 734 C C . PHE A 1 89 ? -7.684 -1.923 0.392 1.00 98.06 89 PHE A C 1
ATOM 736 O O . PHE A 1 89 ? -8.756 -1.515 -0.035 1.00 98.06 89 PHE A O 1
ATOM 743 N N . TYR A 1 90 ? -7.605 -2.852 1.330 1.00 97.56 90 TYR A N 1
ATOM 744 C CA . TYR A 1 90 ? -8.717 -3.264 2.170 1.00 97.56 90 TYR A CA 1
ATOM 745 C C . TYR A 1 90 ? -8.335 -2.994 3.627 1.00 97.56 90 TYR A C 1
ATOM 747 O O . TYR A 1 90 ? -7.268 -3.421 4.078 1.00 97.56 90 TYR A O 1
ATOM 755 N N . VAL A 1 91 ? -9.169 -2.246 4.353 1.00 96.94 91 VAL A N 1
ATOM 756 C CA . VAL A 1 91 ? -8.858 -1.767 5.708 1.00 96.94 91 VAL A CA 1
ATOM 757 C C . VAL A 1 91 ? -9.955 -2.170 6.680 1.00 96.94 91 VAL A C 1
ATOM 759 O O . VAL A 1 91 ? -11.131 -1.915 6.432 1.00 96.94 91 VAL A O 1
ATOM 762 N N . VAL A 1 92 ? -9.558 -2.759 7.806 1.00 97.00 92 VAL A N 1
ATOM 763 C CA . VAL A 1 92 ? -10.458 -3.169 8.892 1.00 97.00 92 VAL A CA 1
ATOM 764 C C . VAL A 1 92 ? -10.086 -2.416 10.168 1.00 97.00 92 VAL A C 1
ATOM 766 O O . VAL A 1 92 ? -8.915 -2.407 10.551 1.00 97.00 92 VAL A O 1
ATOM 769 N N . ASP A 1 93 ? -11.071 -1.783 10.815 1.00 95.62 93 ASP A N 1
ATOM 770 C CA . ASP A 1 93 ? -10.947 -1.245 12.179 1.00 95.62 93 ASP A CA 1
ATOM 771 C C . ASP A 1 93 ? -10.988 -2.421 13.166 1.00 95.62 93 ASP A C 1
ATOM 773 O O . ASP A 1 93 ? -11.987 -3.136 13.252 1.00 95.62 93 ASP A O 1
ATOM 777 N N . CYS A 1 94 ? -9.882 -2.652 13.870 1.00 92.19 94 CYS A N 1
ATOM 778 C CA . CYS A 1 94 ? -9.743 -3.727 14.850 1.00 92.19 94 CYS A CA 1
ATOM 779 C C . CYS A 1 94 ? -10.095 -3.271 16.279 1.00 92.19 94 CYS A C 1
ATOM 781 O O . CYS A 1 94 ? -9.920 -4.050 17.214 1.00 92.19 94 CYS A O 1
ATOM 783 N N . GLY A 1 95 ? -10.556 -2.029 16.461 1.00 85.81 95 GLY A N 1
ATOM 784 C CA . GLY A 1 95 ? -10.875 -1.439 17.758 1.00 85.81 95 GLY A CA 1
ATOM 785 C C . GLY A 1 95 ? -9.731 -0.628 18.377 1.00 85.81 95 GLY A C 1
ATOM 786 O O . GLY A 1 95 ? -8.681 -0.377 17.772 1.00 85.81 95 GLY A O 1
ATOM 787 N N . GLU A 1 96 ? -9.955 -0.167 19.606 1.00 76.88 96 GLU A N 1
ATOM 788 C CA . GLU A 1 96 ? -8.977 0.602 20.380 1.00 76.88 96 GLU A CA 1
ATOM 789 C C . GLU A 1 96 ? -7.976 -0.319 21.092 1.00 76.88 96 GLU A C 1
ATOM 791 O O . GLU A 1 96 ? -8.302 -1.445 21.464 1.00 76.88 96 GLU A O 1
ATOM 796 N N . GLN A 1 97 ? -6.738 0.155 21.277 1.00 63.78 97 GLN A N 1
ATOM 797 C CA . GLN A 1 97 ? -5.851 -0.470 22.259 1.00 63.78 97 GLN A CA 1
ATOM 798 C C . GLN A 1 97 ? -6.375 -0.072 23.639 1.00 63.78 97 GLN A C 1
ATOM 800 O O . GLN A 1 97 ? -6.330 1.114 23.968 1.00 63.78 97 GLN A O 1
ATOM 805 N N . GLY A 1 98 ? -6.940 -1.040 24.364 1.00 54.81 98 GLY A N 1
ATOM 806 C CA . GLY A 1 98 ? -7.277 -0.887 25.780 1.00 54.81 98 GLY A CA 1
ATOM 807 C C . GLY A 1 98 ? -6.047 -0.646 26.643 1.00 54.81 98 GLY A C 1
ATOM 808 O O . GLY A 1 98 ? -4.934 -1.023 26.203 1.00 54.81 98 GLY A O 1
#

Secondary structure (DSSP, 8-state):
-EEEEEEEEEETTEEEEEEEEEESSHHHHHHHHHHTTSSEEEEEE-TTS-EEEEE--GGGGGGG-S-EEETTTEEEE--STT--EEEEEEEEEEEE--